Protein AF-A0A8T4R7P7-F1 (afdb_monomer)

Solvent-accessible surface area (backbone atoms only — not comparable to full-atom values): 6267 Å² total; per-residue (Å²): 129,91,74,59,60,69,60,40,50,52,54,24,41,52,21,47,27,50,21,54,49,25,53,51,47,38,74,39,38,81,52,64,71,64,23,54,51,31,51,50,52,20,50,53,24,44,58,50,20,50,6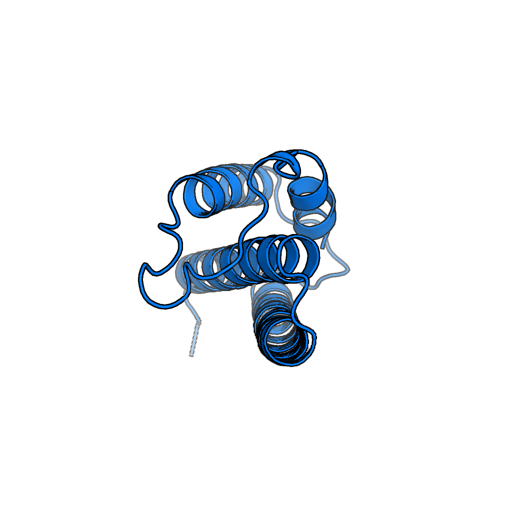0,32,37,47,74,72,47,44,61,95,44,84,69,59,66,75,56,48,54,51,45,51,56,48,32,55,51,46,57,72,63,55,70,75,65,79,89,67,75,79,69,72,55,77,89,71,77,73,82,76,68,64,64,59,66,66,72,75,88

Foldseek 3Di:
DDDDLVVLLVLLLVLLLLLLLLVVVLVFAPDPVVNVVSVVSNVVSLVSSQVSCCVNPHLVDDDDPVSLVVSLVSSVVSNVPPPPPVPPPPRGPPPPPPSPPVSVVSSND

Mean predicted aligned error: 10.56 Å

Sequence (109 aa):
MPQNRNKLIELFIGNISNAVVHEILTKAIDDENIRRHYDKELKVSFDTAKKYREKINPVNTTLPEKDTDYIREKIKKNASNSPTHPQQAVGYNLNKFRCTQNALHFASL

pLDDT: mean 72.68, std 18.09, range [39.09, 90.0]

Secondary structure (DSSP, 8-state):
----HHHHHHHHHHHHHHHHHHHHHHHH---HHHHHHHHHHHHHHHHHHHHHHHHHS-TTSPPPHHHHHHHHHHHHHHHHH----GGG-SS--GGG--TTSHHHHHHT-

Structure (mmCIF, N/CA/C/O backbone):
data_AF-A0A8T4R7P7-F1
#
_entry.id   AF-A0A8T4R7P7-F1
#
loop_
_atom_site.group_PDB
_atom_site.id
_atom_site.type_symbol
_atom_site.label_atom_id
_atom_site.label_alt_id
_atom_site.label_comp_id
_atom_site.label_asym_id
_atom_site.label_entity_id
_atom_site.label_seq_id
_atom_site.pdbx_PDB_ins_code
_atom_site.Cartn_x
_atom_site.Cartn_y
_atom_site.Cartn_z
_atom_site.occupancy
_atom_site.B_iso_or_equiv
_atom_site.auth_seq_id
_atom_site.auth_comp_id
_atom_site.auth_asym_id
_atom_site.auth_atom_id
_atom_site.pdbx_PDB_model_num
ATOM 1 N N . MET A 1 1 ? -1.714 1.080 26.090 1.00 43.59 1 MET A N 1
ATOM 2 C CA . MET A 1 1 ? -2.242 2.423 25.756 1.00 43.59 1 MET A CA 1
ATOM 3 C C . MET A 1 1 ? -3.306 2.271 24.680 1.00 43.59 1 MET A C 1
ATOM 5 O O . MET A 1 1 ? -3.017 1.580 23.706 1.00 43.59 1 MET A O 1
ATOM 9 N N . PRO A 1 2 ? -4.507 2.851 24.835 1.00 49.72 2 PRO A N 1
ATOM 10 C CA . PRO A 1 2 ? -5.548 2.769 23.816 1.00 49.72 2 PRO A CA 1
ATOM 11 C C . PRO A 1 2 ? -5.079 3.519 22.563 1.00 49.72 2 PRO A C 1
ATOM 13 O O . PRO A 1 2 ? -4.884 4.732 22.576 1.00 49.72 2 PRO A O 1
ATOM 16 N N . GLN A 1 3 ? -4.802 2.780 21.490 1.00 62.19 3 GLN A N 1
ATOM 17 C CA . GLN A 1 3 ? -4.418 3.366 20.209 1.00 62.19 3 GLN A CA 1
ATOM 18 C C . GLN A 1 3 ? -5.663 3.985 19.569 1.00 62.19 3 GLN A C 1
ATOM 20 O O . GLN A 1 3 ? -6.695 3.330 19.449 1.00 62.19 3 GLN A O 1
ATOM 25 N N . ASN A 1 4 ? -5.578 5.256 19.168 1.00 85.31 4 ASN A N 1
ATOM 26 C CA . ASN A 1 4 ? -6.686 5.932 18.501 1.00 85.31 4 ASN A CA 1
ATOM 27 C C . ASN A 1 4 ? -6.937 5.264 17.140 1.00 85.31 4 ASN A C 1
ATOM 29 O O . ASN A 1 4 ? -6.105 5.356 16.234 1.00 85.31 4 ASN A O 1
ATOM 33 N N . ARG A 1 5 ? -8.086 4.596 17.011 1.00 82.81 5 ARG A N 1
ATOM 34 C CA . ARG A 1 5 ? -8.513 3.859 15.816 1.00 82.81 5 ARG A CA 1
ATOM 35 C C . ARG A 1 5 ? -8.388 4.685 14.534 1.00 82.81 5 ARG A C 1
ATOM 37 O O . ARG A 1 5 ? -7.892 4.178 13.535 1.00 82.81 5 ARG A O 1
ATOM 44 N N . ASN A 1 6 ? -8.742 5.969 14.581 1.00 85.25 6 ASN A N 1
ATOM 45 C CA . ASN A 1 6 ? -8.669 6.853 13.415 1.00 85.25 6 ASN A CA 1
ATOM 46 C C . ASN A 1 6 ? -7.222 7.042 12.940 1.00 85.25 6 ASN A C 1
ATOM 48 O O . ASN A 1 6 ? -6.950 7.029 11.745 1.00 85.25 6 ASN A O 1
ATOM 52 N N . LYS A 1 7 ? -6.268 7.136 13.875 1.00 87.19 7 LYS A N 1
ATOM 53 C CA . LYS A 1 7 ? -4.841 7.236 13.542 1.00 87.19 7 LYS A CA 1
ATOM 54 C C . LYS A 1 7 ? -4.319 5.950 12.901 1.00 87.19 7 LYS A C 1
ATOM 56 O O . LYS A 1 7 ? -3.497 6.018 11.994 1.00 87.19 7 LYS A O 1
ATOM 61 N N . LEU A 1 8 ? -4.789 4.787 13.359 1.00 86.88 8 LEU A N 1
ATOM 62 C CA . LEU A 1 8 ? -4.435 3.507 12.741 1.00 86.88 8 LEU A CA 1
ATOM 63 C C . LEU A 1 8 ? -4.977 3.413 11.311 1.00 86.88 8 LEU A C 1
ATOM 65 O O . LEU A 1 8 ? -4.244 2.971 10.433 1.00 86.88 8 LEU A O 1
ATOM 69 N N . ILE A 1 9 ? -6.208 3.876 11.070 1.00 85.94 9 ILE A N 1
ATOM 70 C CA . ILE A 1 9 ? -6.812 3.919 9.729 1.00 85.94 9 ILE A CA 1
ATOM 71 C C . ILE A 1 9 ? -6.007 4.822 8.788 1.00 85.94 9 ILE A C 1
ATOM 73 O O . ILE A 1 9 ? -5.688 4.401 7.682 1.00 85.94 9 ILE A O 1
ATOM 77 N N . GLU A 1 10 ? -5.603 6.018 9.219 1.00 87.94 10 GLU A N 1
ATOM 78 C CA . GLU A 1 10 ? -4.764 6.897 8.387 1.00 87.94 10 GLU A CA 1
ATOM 79 C C . GLU A 1 10 ? -3.393 6.269 8.076 1.00 87.94 10 GLU A C 1
ATOM 81 O O . GLU A 1 10 ? -2.925 6.330 6.938 1.00 87.94 10 GLU A O 1
ATOM 86 N N . LEU A 1 11 ? -2.762 5.600 9.052 1.00 88.69 11 LEU A N 1
ATOM 87 C CA . LEU A 1 11 ? -1.506 4.870 8.830 1.00 88.69 11 LEU A CA 1
ATOM 88 C C . LEU A 1 11 ? -1.694 3.693 7.866 1.00 88.69 11 LEU A C 1
ATOM 90 O O . LEU A 1 11 ? -0.850 3.469 6.999 1.00 88.69 11 LEU A O 1
ATOM 94 N N . PHE A 1 12 ? -2.801 2.962 7.986 1.00 89.19 12 PHE A N 1
ATOM 95 C CA . PHE A 1 12 ? -3.164 1.896 7.060 1.00 89.19 12 PHE A CA 1
ATOM 96 C C . PHE A 1 12 ? -3.322 2.430 5.631 1.00 89.19 12 PHE A C 1
ATOM 98 O O . PHE A 1 12 ? -2.664 1.934 4.717 1.00 89.19 12 PHE A O 1
ATOM 105 N N . ILE A 1 13 ? -4.110 3.495 5.453 1.00 87.94 13 ILE A N 1
ATOM 106 C CA . ILE A 1 13 ? -4.335 4.156 4.160 1.00 87.94 13 ILE A CA 1
ATOM 107 C C . ILE A 1 13 ? -3.013 4.613 3.537 1.00 87.94 13 ILE A C 1
ATOM 109 O O . ILE A 1 13 ? -2.794 4.387 2.346 1.00 87.94 13 ILE A O 1
ATOM 113 N N . GLY A 1 14 ? -2.129 5.241 4.318 1.00 87.25 14 GLY A N 1
ATOM 114 C CA . GLY A 1 14 ? -0.827 5.706 3.833 1.00 87.25 14 GLY A CA 1
ATOM 115 C C . GLY A 1 14 ? 0.039 4.565 3.296 1.00 87.25 14 GLY A C 1
ATOM 116 O O . GLY A 1 14 ? 0.564 4.655 2.190 1.00 87.25 14 GLY A O 1
ATOM 117 N N . ASN A 1 15 ? 0.116 3.452 4.030 1.00 90.00 15 ASN A N 1
ATOM 118 C CA . ASN A 1 15 ? 0.912 2.294 3.617 1.00 90.00 15 ASN A CA 1
ATOM 119 C C . ASN A 1 15 ? 0.321 1.569 2.399 1.00 90.00 15 ASN A C 1
ATOM 121 O O . ASN A 1 15 ? 1.070 1.179 1.508 1.00 90.00 15 ASN A O 1
ATOM 125 N N . ILE A 1 16 ? -1.008 1.437 2.308 1.00 89.81 16 ILE A N 1
ATOM 126 C CA . ILE A 1 16 ? -1.646 0.878 1.105 1.00 89.81 16 ILE A CA 1
ATOM 127 C C . ILE A 1 16 ? -1.434 1.793 -0.103 1.00 89.81 16 ILE A C 1
ATOM 129 O O . ILE A 1 16 ? -1.126 1.307 -1.186 1.00 89.81 16 ILE A O 1
ATOM 133 N N . SER A 1 17 ? -1.547 3.111 0.076 1.00 86.44 17 SER A N 1
ATOM 134 C CA . SER A 1 17 ? -1.293 4.071 -1.005 1.00 86.44 17 SER A CA 1
ATOM 135 C C . SER A 1 17 ? 0.137 3.926 -1.537 1.00 86.44 17 SER A C 1
ATOM 137 O O . SER A 1 17 ? 0.329 3.834 -2.746 1.00 86.44 17 SER A O 1
ATOM 139 N N . ASN A 1 18 ? 1.126 3.815 -0.644 1.00 85.56 18 ASN A N 1
ATOM 140 C CA . ASN A 1 18 ? 2.520 3.580 -1.027 1.00 85.56 18 ASN A CA 1
ATOM 141 C C . ASN A 1 18 ? 2.698 2.242 -1.750 1.00 85.56 18 ASN A C 1
ATOM 143 O O . ASN A 1 18 ? 3.341 2.199 -2.794 1.00 85.56 18 ASN A O 1
ATOM 147 N N . ALA A 1 19 ? 2.091 1.164 -1.246 1.00 87.81 19 ALA A N 1
ATOM 148 C CA . ALA A 1 19 ? 2.151 -0.144 -1.894 1.00 87.81 19 ALA A CA 1
ATOM 149 C C . ALA A 1 19 ? 1.593 -0.093 -3.327 1.00 87.81 19 ALA A C 1
ATOM 151 O O . ALA A 1 19 ? 2.233 -0.597 -4.244 1.00 87.81 19 ALA A O 1
ATOM 152 N N . VAL A 1 20 ? 0.456 0.580 -3.544 1.00 86.06 20 VAL A N 1
ATOM 153 C CA . VAL A 1 20 ? -0.129 0.768 -4.884 1.00 86.06 20 VAL A CA 1
ATOM 154 C C . VAL A 1 20 ? 0.814 1.556 -5.796 1.00 86.06 20 VAL A C 1
ATOM 156 O O . VAL A 1 20 ? 1.043 1.151 -6.934 1.00 86.06 20 VAL A O 1
ATOM 159 N N . VAL A 1 21 ? 1.401 2.653 -5.308 1.00 84.00 21 VAL A N 1
ATOM 160 C CA . VAL A 1 21 ? 2.365 3.449 -6.087 1.00 84.00 21 VAL A CA 1
ATOM 161 C C . VAL A 1 21 ? 3.588 2.611 -6.458 1.00 84.00 21 VAL A C 1
ATOM 163 O O . VAL A 1 21 ? 3.982 2.589 -7.623 1.00 84.00 21 VAL A O 1
ATOM 166 N N . HIS A 1 22 ? 4.166 1.876 -5.508 1.00 84.44 22 HIS A N 1
ATOM 167 C CA . HIS A 1 22 ? 5.313 1.011 -5.773 1.00 84.44 22 HIS A CA 1
ATOM 168 C C . HIS A 1 22 ? 4.976 -0.114 -6.756 1.00 84.44 22 HIS A C 1
ATOM 170 O O . HIS A 1 22 ? 5.801 -0.422 -7.608 1.00 84.44 22 HIS A O 1
ATOM 176 N N . GLU A 1 23 ? 3.763 -0.670 -6.716 1.00 86.25 23 GLU A N 1
ATOM 177 C CA . GLU A 1 23 ? 3.312 -1.682 -7.678 1.00 86.25 23 GLU A CA 1
ATOM 178 C C . GLU A 1 23 ? 3.209 -1.122 -9.103 1.00 86.25 23 GLU A C 1
ATOM 180 O O . GLU A 1 23 ? 3.536 -1.788 -10.087 1.00 86.25 23 GLU A O 1
ATOM 185 N N . ILE A 1 24 ? 2.743 0.121 -9.233 1.00 84.50 24 ILE A N 1
ATOM 186 C CA . ILE A 1 24 ? 2.690 0.805 -10.525 1.00 84.50 24 ILE A CA 1
ATOM 187 C C . ILE A 1 24 ? 4.114 1.047 -11.035 1.00 84.50 24 ILE A C 1
ATOM 189 O O . ILE A 1 24 ? 4.401 0.765 -12.199 1.00 84.50 24 ILE A O 1
ATOM 193 N N . LEU A 1 25 ? 5.019 1.508 -10.167 1.00 82.81 25 LEU A N 1
ATOM 194 C CA . LEU A 1 25 ? 6.417 1.766 -10.517 1.00 82.81 25 LEU A CA 1
ATOM 195 C C . LEU A 1 25 ? 7.152 0.485 -10.930 1.00 82.81 25 LEU A C 1
ATOM 197 O O . LEU A 1 25 ? 7.816 0.485 -11.963 1.00 82.81 25 LEU A O 1
ATOM 201 N N . THR A 1 26 ? 6.979 -0.634 -10.217 1.00 82.62 26 THR A N 1
ATOM 202 C CA . THR A 1 26 ? 7.603 -1.913 -10.605 1.00 82.62 26 THR A CA 1
ATOM 203 C C . THR A 1 26 ? 7.135 -2.413 -11.972 1.00 82.62 26 THR A C 1
ATOM 205 O O . THR A 1 26 ? 7.907 -3.055 -12.681 1.00 82.62 26 THR A O 1
ATOM 208 N N . LYS A 1 27 ? 5.891 -2.110 -12.369 1.00 84.44 27 LYS A N 1
ATOM 209 C CA . LYS A 1 27 ? 5.325 -2.468 -13.684 1.00 84.44 27 LYS A CA 1
ATOM 210 C C . LYS A 1 27 ? 5.710 -1.500 -14.810 1.00 84.44 27 LYS A C 1
ATOM 212 O O . LYS A 1 27 ? 5.626 -1.887 -15.984 1.00 84.44 27 LYS A O 1
ATOM 217 N N . ALA A 1 28 ? 6.058 -0.262 -14.459 1.00 82.00 28 ALA A N 1
ATOM 218 C CA . ALA A 1 28 ? 6.386 0.821 -15.387 1.00 82.00 28 ALA A CA 1
ATOM 219 C C . ALA A 1 28 ? 7.890 0.954 -15.678 1.00 82.00 28 ALA A C 1
ATOM 221 O O . ALA A 1 28 ? 8.248 1.580 -16.673 1.00 82.00 28 ALA A O 1
ATOM 222 N N . ILE A 1 29 ? 8.746 0.401 -14.816 1.00 83.06 29 ILE A N 1
ATOM 223 C CA . ILE A 1 29 ? 10.204 0.486 -14.919 1.00 83.06 29 ILE A CA 1
ATOM 224 C C . ILE A 1 29 ? 10.757 -0.794 -15.542 1.00 83.06 29 ILE A C 1
ATOM 226 O O . ILE A 1 29 ? 10.575 -1.890 -15.006 1.00 83.06 29 ILE A O 1
ATOM 230 N N . ASP A 1 30 ? 11.474 -0.635 -16.652 1.00 84.38 30 ASP A N 1
ATOM 231 C CA . ASP A 1 30 ? 12.132 -1.744 -17.347 1.00 84.38 30 ASP A CA 1
ATOM 232 C C . ASP A 1 30 ? 13.520 -2.070 -16.755 1.00 84.38 30 ASP A C 1
ATOM 234 O O . ASP A 1 30 ? 13.992 -3.200 -16.879 1.00 84.38 30 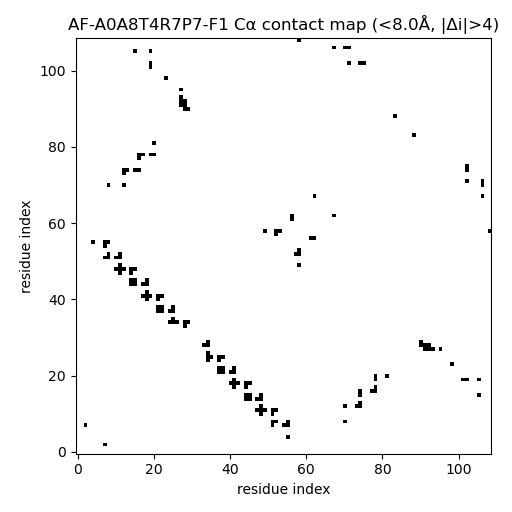ASP A O 1
ATOM 238 N N . ASP A 1 31 ? 14.152 -1.119 -16.052 1.00 87.69 31 ASP A N 1
ATOM 239 C CA . ASP A 1 31 ? 15.418 -1.337 -15.341 1.00 87.69 31 ASP A CA 1
ATOM 240 C C . ASP A 1 31 ? 15.231 -2.287 -14.146 1.00 87.69 31 ASP A C 1
ATOM 242 O O . ASP A 1 31 ? 14.505 -2.000 -13.189 1.00 87.69 31 ASP A O 1
ATOM 246 N N . GLU A 1 32 ? 15.916 -3.430 -14.179 1.00 87.31 32 GLU A N 1
ATOM 247 C CA . GLU A 1 32 ? 15.770 -4.464 -13.158 1.00 87.31 32 GLU A CA 1
ATOM 248 C C . GLU A 1 32 ? 16.257 -4.025 -11.768 1.00 87.31 32 GLU A C 1
ATOM 250 O O . GLU A 1 32 ? 15.655 -4.415 -10.763 1.00 87.31 32 GLU A O 1
ATOM 255 N N . ASN A 1 33 ? 17.316 -3.219 -11.677 1.00 86.62 33 ASN A N 1
ATOM 256 C CA . ASN A 1 33 ? 17.869 -2.788 -10.394 1.00 86.62 33 ASN A CA 1
ATOM 257 C C . ASN A 1 33 ? 16.908 -1.831 -9.690 1.00 86.62 33 ASN A C 1
ATOM 259 O O . ASN A 1 33 ? 16.622 -1.994 -8.500 1.00 86.62 33 ASN A O 1
ATOM 263 N N . ILE A 1 34 ? 16.357 -0.879 -10.444 1.00 84.31 34 ILE A N 1
ATOM 264 C CA . ILE A 1 34 ? 15.368 0.071 -9.934 1.00 84.31 34 ILE A CA 1
ATOM 265 C C . ILE A 1 34 ? 14.057 -0.663 -9.612 1.00 84.31 34 ILE A C 1
ATOM 267 O O . ILE A 1 34 ? 13.476 -0.464 -8.542 1.00 84.31 34 ILE A O 1
ATOM 271 N N . ARG A 1 35 ? 13.626 -1.602 -10.464 1.00 85.44 35 ARG A N 1
ATOM 272 C CA . ARG A 1 35 ? 12.450 -2.444 -10.197 1.00 85.44 35 ARG A CA 1
ATOM 273 C C . ARG A 1 35 ? 12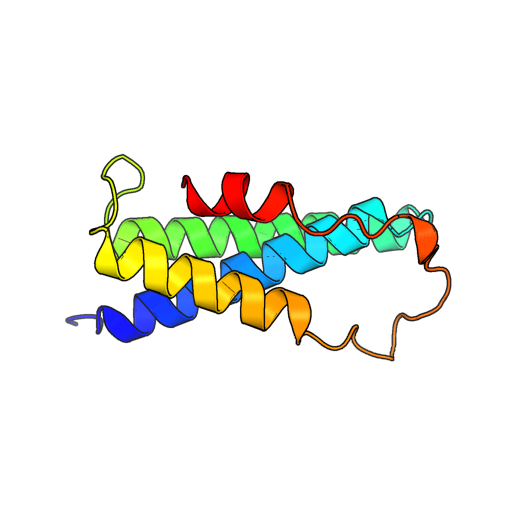.597 -3.250 -8.905 1.00 85.44 35 ARG A C 1
ATOM 275 O O . ARG A 1 35 ? 11.670 -3.271 -8.101 1.00 85.44 35 ARG A O 1
ATOM 282 N N . ARG A 1 36 ? 13.753 -3.881 -8.664 1.00 87.69 36 ARG A N 1
ATOM 283 C CA . ARG A 1 36 ? 14.028 -4.638 -7.425 1.00 87.69 36 ARG A CA 1
ATOM 284 C C . ARG A 1 36 ? 13.987 -3.757 -6.176 1.00 87.69 36 ARG A C 1
ATOM 286 O O . ARG A 1 36 ? 13.622 -4.248 -5.111 1.00 87.69 36 ARG A O 1
ATOM 293 N N . HIS A 1 37 ? 14.377 -2.485 -6.277 1.00 87.19 37 HIS A N 1
ATOM 294 C CA . HIS A 1 37 ? 14.241 -1.541 -5.168 1.00 87.19 37 HIS A CA 1
ATOM 295 C C . HIS A 1 37 ? 12.763 -1.309 -4.830 1.00 87.19 37 HIS A C 1
ATOM 297 O O . HIS A 1 37 ? 12.359 -1.534 -3.691 1.00 87.19 37 HIS A O 1
ATOM 303 N N . TYR A 1 38 ? 11.941 -0.972 -5.825 1.00 83.94 38 TYR A N 1
ATOM 304 C CA . TYR A 1 38 ? 10.513 -0.741 -5.605 1.00 83.94 38 TYR A CA 1
ATOM 305 C C . TYR A 1 38 ? 9.733 -1.992 -5.192 1.00 83.94 38 TYR A C 1
ATOM 307 O O . TYR A 1 38 ? 8.776 -1.880 -4.434 1.00 83.94 38 TYR A O 1
ATOM 315 N N . ASP A 1 39 ? 10.159 -3.180 -5.615 1.00 87.38 39 ASP A N 1
ATOM 316 C CA . ASP A 1 39 ? 9.568 -4.445 -5.166 1.00 87.38 39 ASP A CA 1
ATOM 317 C C . ASP A 1 39 ? 9.782 -4.681 -3.657 1.00 87.38 39 ASP A C 1
ATOM 319 O O . ASP A 1 39 ? 8.876 -5.107 -2.935 1.00 87.38 39 ASP A O 1
ATOM 323 N N . LYS A 1 40 ? 10.958 -4.307 -3.132 1.00 89.25 40 LYS A N 1
ATOM 324 C CA . LYS A 1 40 ? 11.222 -4.339 -1.684 1.00 89.25 40 LYS A CA 1
ATOM 325 C C . LYS A 1 40 ? 10.348 -3.337 -0.932 1.00 89.25 40 LYS A C 1
ATOM 327 O O . LYS A 1 40 ? 9.736 -3.710 0.068 1.00 89.25 40 LYS A O 1
ATOM 332 N N . GLU A 1 41 ? 10.263 -2.099 -1.415 1.00 86.81 41 GLU A N 1
ATOM 333 C CA . GLU A 1 41 ? 9.445 -1.047 -0.790 1.00 86.81 41 GLU A CA 1
ATOM 334 C C . GLU A 1 41 ? 7.946 -1.383 -0.820 1.00 86.81 41 GLU A C 1
ATOM 336 O O . GLU A 1 41 ? 7.230 -1.153 0.160 1.00 86.81 41 GLU A O 1
ATOM 341 N N . LEU A 1 42 ? 7.475 -2.011 -1.905 1.00 88.25 42 LEU A N 1
ATOM 342 C CA . LEU A 1 42 ? 6.129 -2.570 -2.011 1.00 88.25 42 LEU A CA 1
ATOM 343 C C . LEU A 1 42 ? 5.870 -3.579 -0.891 1.00 88.25 42 LEU A C 1
ATOM 345 O O . LEU A 1 42 ? 4.888 -3.444 -0.159 1.00 88.25 42 LEU A O 1
ATOM 349 N N . LYS A 1 43 ? 6.764 -4.559 -0.720 1.00 89.12 43 LYS A N 1
ATOM 350 C CA . LYS A 1 43 ? 6.618 -5.592 0.311 1.00 89.12 43 LYS A CA 1
ATOM 351 C C . LYS A 1 43 ? 6.609 -4.998 1.721 1.00 89.12 43 LYS A C 1
ATOM 353 O O . LYS A 1 43 ? 5.750 -5.352 2.524 1.00 89.12 43 LYS A O 1
ATOM 358 N N . VAL A 1 44 ? 7.511 -4.059 2.011 1.00 89.88 44 VAL A N 1
ATOM 359 C CA . VAL A 1 44 ? 7.583 -3.378 3.317 1.00 89.88 44 VAL A CA 1
ATOM 360 C C . VAL A 1 44 ? 6.303 -2.595 3.607 1.00 89.88 44 VAL A C 1
ATOM 362 O O . VAL A 1 44 ? 5.745 -2.707 4.705 1.00 89.88 44 VAL A O 1
ATOM 365 N N . SER A 1 45 ? 5.814 -1.834 2.626 1.00 86.19 45 SER A N 1
ATOM 366 C CA . SER A 1 45 ? 4.576 -1.058 2.745 1.00 86.19 45 SER A CA 1
ATOM 367 C C . SER A 1 45 ? 3.374 -1.976 2.972 1.00 86.19 45 SER A C 1
ATOM 369 O O . SER A 1 45 ? 2.553 -1.730 3.856 1.00 86.19 45 SER A O 1
ATOM 371 N N . PHE A 1 46 ? 3.306 -3.088 2.239 1.00 88.62 46 PHE A N 1
ATOM 372 C CA . PHE A 1 46 ? 2.235 -4.069 2.359 1.00 88.62 46 PHE A CA 1
ATOM 373 C C . PHE A 1 46 ? 2.233 -4.790 3.716 1.00 88.62 46 PHE A C 1
ATOM 375 O O . PHE A 1 46 ? 1.203 -4.837 4.393 1.00 88.62 46 PHE A O 1
ATOM 382 N N . ASP A 1 47 ? 3.387 -5.282 4.169 1.00 89.62 47 ASP A N 1
ATOM 383 C CA . ASP A 1 47 ? 3.526 -5.941 5.474 1.00 89.62 47 ASP A CA 1
ATOM 384 C C . ASP A 1 47 ? 3.179 -4.984 6.623 1.00 89.62 47 ASP A C 1
ATOM 386 O O . ASP A 1 47 ? 2.575 -5.368 7.630 1.00 89.62 47 ASP A O 1
ATOM 390 N N . THR A 1 48 ? 3.528 -3.708 6.468 1.00 89.00 48 THR A N 1
ATOM 391 C CA . THR A 1 48 ? 3.195 -2.660 7.433 1.00 89.00 48 THR A CA 1
ATOM 392 C C . THR A 1 48 ? 1.696 -2.362 7.439 1.00 89.00 48 THR A C 1
ATOM 394 O O . THR A 1 48 ? 1.090 -2.300 8.513 1.00 89.00 48 THR A O 1
ATOM 397 N N . ALA A 1 49 ? 1.067 -2.256 6.266 1.00 88.69 49 ALA A N 1
ATOM 398 C CA . ALA A 1 49 ? -0.380 -2.111 6.154 1.00 88.69 49 ALA A CA 1
ATOM 399 C C . ALA A 1 49 ? -1.114 -3.283 6.818 1.00 88.69 49 ALA A C 1
ATOM 401 O O . ALA A 1 49 ? -2.027 -3.057 7.612 1.00 88.69 49 ALA A O 1
ATOM 402 N N . LYS A 1 50 ? -0.670 -4.525 6.595 1.00 88.12 50 LYS A N 1
ATOM 403 C CA . LYS A 1 50 ? -1.261 -5.714 7.224 1.00 88.12 50 LYS A CA 1
ATOM 404 C C . LYS A 1 50 ? -1.222 -5.642 8.754 1.00 88.12 50 LYS A C 1
ATOM 406 O O . LYS A 1 50 ? -2.237 -5.879 9.405 1.00 88.12 50 LYS A O 1
ATOM 411 N N . LYS A 1 51 ? -0.097 -5.211 9.337 1.00 89.06 51 LYS A N 1
ATOM 412 C CA . LYS A 1 51 ? 0.026 -4.997 10.794 1.00 89.06 51 LYS A CA 1
ATOM 413 C C . LYS A 1 51 ? -0.936 -3.930 11.320 1.00 89.06 51 LYS A C 1
ATOM 415 O O . LYS A 1 51 ? -1.395 -4.029 12.456 1.00 89.06 51 LYS A O 1
ATOM 420 N N . TYR A 1 52 ? -1.216 -2.884 10.542 1.00 87.69 52 TYR A N 1
ATOM 421 C CA . TYR A 1 52 ? -2.214 -1.882 10.924 1.00 87.69 52 TYR A CA 1
ATOM 422 C C . TYR A 1 52 ? -3.638 -2.407 10.766 1.00 87.69 52 TYR A C 1
ATOM 424 O O . TYR A 1 52 ? -4.448 -2.177 11.660 1.00 87.69 52 TYR A O 1
ATOM 432 N N . ARG A 1 53 ? -3.921 -3.169 9.702 1.00 84.44 53 ARG A N 1
ATOM 433 C CA . ARG A 1 53 ? -5.205 -3.845 9.493 1.00 84.44 53 ARG A CA 1
ATOM 434 C C . ARG A 1 53 ? -5.541 -4.714 10.693 1.00 84.44 53 ARG A C 1
ATOM 436 O O . ARG A 1 53 ? -6.553 -4.457 11.326 1.00 84.44 53 ARG A O 1
ATOM 443 N N . GLU A 1 54 ? -4.643 -5.613 11.093 1.00 86.25 54 GLU A N 1
ATOM 444 C CA . GLU A 1 54 ? -4.817 -6.490 1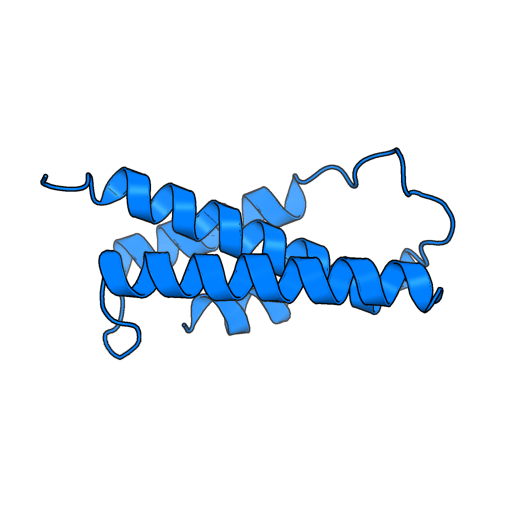2.262 1.00 86.25 54 GLU A CA 1
ATOM 445 C C . GLU A 1 54 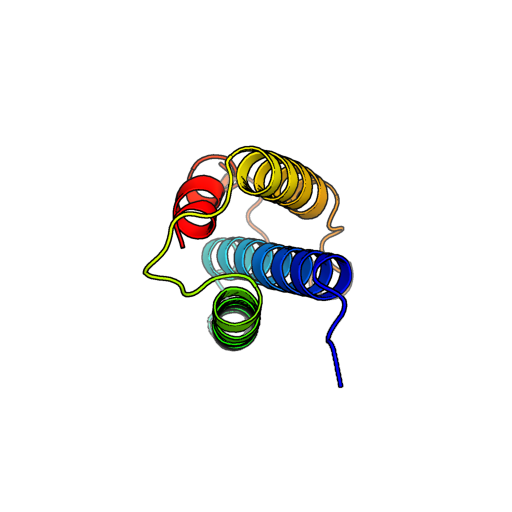? -5.148 -5.730 13.558 1.00 86.25 54 GLU A C 1
ATOM 447 O O . GLU A 1 54 ? -5.929 -6.219 14.370 1.00 86.25 54 GLU A O 1
ATOM 452 N N . LYS A 1 55 ? -4.605 -4.518 13.738 1.00 83.81 55 LYS A N 1
ATOM 453 C CA . LYS A 1 55 ? -4.884 -3.658 14.903 1.00 83.81 55 LYS A CA 1
ATOM 454 C C . LYS A 1 55 ? -6.209 -2.901 14.813 1.00 83.81 55 LYS A C 1
ATOM 456 O O . LYS A 1 55 ? -6.773 -2.563 15.848 1.00 83.81 55 LYS A O 1
ATOM 461 N N . ILE A 1 56 ? -6.672 -2.570 13.606 1.00 81.81 56 ILE A N 1
ATOM 462 C CA . ILE A 1 56 ? -7.953 -1.881 13.380 1.00 81.81 56 ILE A CA 1
ATOM 463 C C . ILE A 1 56 ? -9.098 -2.880 13.486 1.00 81.81 56 ILE A C 1
ATOM 465 O O . ILE A 1 56 ? -10.085 -2.627 14.173 1.00 81.81 56 ILE A O 1
ATOM 469 N N . ASN A 1 57 ? -8.971 -3.973 12.740 1.00 77.62 57 ASN A N 1
ATOM 470 C CA . ASN A 1 57 ? -9.922 -5.061 12.657 1.00 77.62 57 ASN A CA 1
ATOM 471 C C . ASN A 1 57 ? -9.209 -6.249 11.981 1.00 77.62 57 ASN A C 1
ATOM 473 O O . ASN A 1 57 ? -8.666 -6.050 10.888 1.00 77.62 57 ASN A O 1
ATOM 477 N N . PRO A 1 58 ? -9.178 -7.453 12.580 1.00 74.81 58 PRO A N 1
ATOM 478 C CA . PRO A 1 58 ? -8.475 -8.605 12.018 1.00 74.81 58 PRO A CA 1
ATOM 479 C C . PRO A 1 58 ? -8.768 -8.799 10.525 1.00 74.81 58 PRO A C 1
ATOM 481 O O . PRO A 1 58 ? -9.899 -8.601 10.087 1.00 74.81 58 PRO A O 1
ATOM 484 N N . VAL A 1 59 ? -7.770 -9.203 9.733 1.00 64.12 59 VAL A N 1
ATOM 485 C CA . VAL A 1 59 ? -7.910 -9.391 8.268 1.00 64.12 59 VAL A CA 1
ATOM 486 C C . VAL A 1 59 ? -9.066 -10.344 7.927 1.00 64.12 59 VAL A C 1
ATOM 488 O O . VAL A 1 59 ? -9.766 -10.160 6.941 1.00 64.12 59 VAL A O 1
ATOM 491 N N . ASN A 1 60 ? -9.344 -11.307 8.810 1.00 68.69 60 ASN A N 1
ATOM 492 C CA . ASN A 1 60 ? -10.439 -12.270 8.660 1.00 68.69 60 ASN A CA 1
ATOM 493 C C . ASN A 1 60 ? -11.832 -11.674 8.938 1.00 68.69 60 ASN A C 1
ATOM 495 O O . ASN A 1 60 ? -12.827 -12.393 8.906 1.00 68.69 60 ASN A O 1
ATOM 499 N N . THR A 1 61 ? -11.909 -10.381 9.251 1.00 71.56 61 THR A N 1
ATOM 500 C CA . THR A 1 61 ? -13.153 -9.666 9.532 1.00 71.56 61 THR A CA 1
ATOM 501 C C . THR A 1 61 ? -13.296 -8.457 8.614 1.00 71.56 61 THR A C 1
ATOM 503 O O . THR A 1 61 ? -12.390 -7.625 8.458 1.00 71.56 61 THR A O 1
ATOM 506 N N . THR A 1 62 ? -14.470 -8.354 7.995 1.00 73.25 62 THR A N 1
ATOM 507 C CA . THR A 1 62 ? -14.820 -7.251 7.102 1.00 73.25 62 THR A CA 1
ATOM 508 C C . THR A 1 62 ? -14.816 -5.937 7.876 1.00 73.25 62 THR A C 1
ATOM 510 O O . THR A 1 62 ? -15.327 -5.865 8.996 1.00 73.25 62 THR A O 1
ATOM 513 N N . LEU A 1 63 ? -14.215 -4.892 7.305 1.00 77.94 63 LEU A N 1
ATOM 514 C CA . LEU A 1 63 ? -14.349 -3.545 7.856 1.00 77.94 63 LEU A CA 1
ATOM 515 C C . LEU A 1 63 ? -15.805 -3.079 7.759 1.00 77.94 63 LEU A C 1
ATOM 517 O O . LEU A 1 63 ? -16.501 -3.452 6.812 1.00 77.94 63 LEU A O 1
ATOM 521 N N . PRO A 1 64 ? -16.265 -2.231 8.693 1.00 81.25 64 PRO A N 1
ATOM 522 C CA . PRO A 1 64 ? -17.533 -1.532 8.534 1.00 81.25 64 PRO A CA 1
ATOM 523 C C . PRO A 1 64 ? -17.571 -0.806 7.183 1.00 81.25 64 PRO A C 1
ATOM 525 O O . PRO A 1 64 ? -16.580 -0.182 6.800 1.00 81.25 64 PRO A O 1
ATOM 528 N N . GLU A 1 65 ? -18.700 -0.847 6.471 1.00 78.69 65 GLU A N 1
ATOM 529 C CA . GLU A 1 65 ? -18.834 -0.246 5.128 1.00 78.69 65 GLU A CA 1
ATOM 530 C C . GLU A 1 65 ? -18.369 1.213 5.085 1.00 78.69 65 GLU A C 1
ATOM 532 O O . GLU A 1 65 ? -17.605 1.598 4.204 1.00 78.69 65 GLU A O 1
ATOM 537 N N . LYS A 1 66 ? -18.716 1.993 6.116 1.0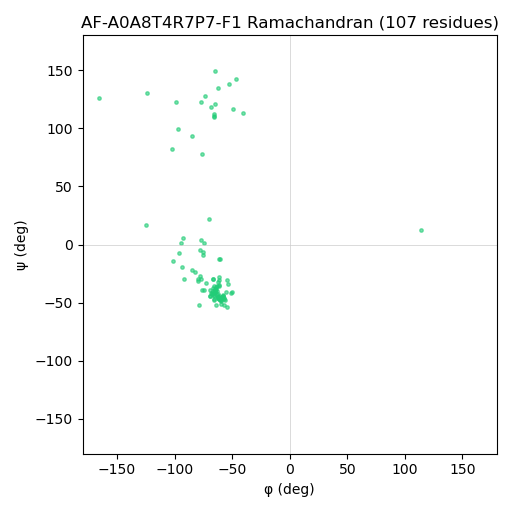0 80.12 66 LYS A N 1
ATOM 538 C CA . LYS A 1 66 ? -18.291 3.390 6.263 1.00 80.12 66 LYS A CA 1
ATOM 539 C C . LYS A 1 66 ? -16.768 3.567 6.221 1.00 80.12 66 LYS A C 1
ATOM 541 O O . LYS A 1 66 ? -16.281 4.527 5.628 1.00 80.12 66 LYS A O 1
ATOM 546 N N . ASP A 1 67 ? -16.021 2.672 6.864 1.00 78.06 67 ASP A N 1
ATOM 547 C CA . ASP A 1 67 ? -14.558 2.733 6.862 1.00 78.06 67 ASP A CA 1
ATOM 548 C C . ASP A 1 67 ? -14.000 2.236 5.529 1.00 78.06 67 ASP A C 1
ATOM 550 O O . ASP A 1 67 ? -13.064 2.833 5.005 1.00 78.06 67 ASP A O 1
ATOM 554 N N . THR A 1 68 ? -14.594 1.187 4.956 1.00 81.44 68 THR A N 1
ATOM 555 C CA . THR A 1 68 ? -14.219 0.651 3.640 1.00 81.44 68 THR A CA 1
ATOM 556 C C . THR A 1 68 ? -14.323 1.716 2.551 1.00 81.44 68 THR A C 1
ATOM 558 O O . THR A 1 68 ? -13.381 1.904 1.778 1.00 81.44 68 THR A O 1
ATOM 561 N N . ASP A 1 69 ? -15.431 2.455 2.513 1.00 82.88 69 ASP A N 1
ATOM 562 C CA . ASP A 1 69 ? -15.642 3.524 1.538 1.00 82.88 69 ASP A CA 1
ATOM 563 C C . ASP A 1 69 ? -14.693 4.701 1.771 1.00 82.88 69 ASP A C 1
ATOM 565 O O . ASP A 1 69 ? -14.078 5.194 0.823 1.00 82.88 69 ASP A O 1
ATOM 569 N N . TYR A 1 70 ? -14.488 5.096 3.032 1.00 85.12 70 TYR A N 1
ATOM 570 C CA . TYR A 1 70 ? -13.525 6.140 3.384 1.00 85.12 70 TYR A CA 1
ATOM 571 C C . TYR A 1 70 ? -12.097 5.782 2.947 1.00 85.12 70 TYR A C 1
ATOM 573 O O . TYR A 1 70 ? -11.414 6.586 2.307 1.00 85.12 70 TYR A O 1
ATOM 581 N N . ILE A 1 71 ? -11.657 4.559 3.256 1.00 84.31 71 ILE A N 1
ATOM 582 C CA . ILE A 1 71 ? -10.343 4.026 2.886 1.00 84.31 71 ILE A CA 1
ATOM 583 C C . ILE A 1 71 ? -10.198 4.003 1.364 1.00 84.31 71 ILE A C 1
ATOM 585 O O . ILE A 1 71 ? -9.202 4.498 0.834 1.00 84.31 71 ILE A O 1
ATOM 589 N N . ARG A 1 72 ? -11.200 3.481 0.649 1.00 80.88 72 ARG A N 1
ATOM 590 C CA . ARG A 1 72 ? -11.185 3.373 -0.813 1.00 80.88 72 ARG A CA 1
ATOM 591 C C . ARG A 1 72 ? -11.055 4.740 -1.482 1.00 80.88 72 ARG A C 1
ATOM 593 O O . ARG A 1 72 ? -10.204 4.909 -2.356 1.00 80.88 72 ARG A O 1
ATOM 600 N N . GLU A 1 73 ? -11.860 5.716 -1.073 1.00 86.00 73 GLU A N 1
ATOM 601 C CA . GLU A 1 73 ? -11.821 7.067 -1.643 1.00 86.00 73 GLU A CA 1
ATOM 602 C C . GLU A 1 73 ? -10.495 7.775 -1.345 1.00 86.00 73 GLU A C 1
ATOM 604 O O . GLU A 1 73 ? -9.906 8.416 -2.221 1.00 86.00 73 GLU A O 1
ATOM 609 N N . LYS A 1 74 ? -9.953 7.594 -0.137 1.00 84.50 74 LYS A N 1
ATOM 610 C CA . LYS A 1 74 ? -8.645 8.144 0.227 1.00 84.50 74 LYS A CA 1
ATOM 611 C C . LYS A 1 74 ? -7.497 7.521 -0.556 1.00 84.50 74 LYS A C 1
ATOM 613 O O . LYS A 1 74 ? -6.642 8.266 -1.026 1.00 84.50 74 LYS A O 1
ATOM 618 N N . ILE A 1 75 ? -7.481 6.200 -0.736 1.00 82.06 75 ILE A N 1
ATOM 619 C CA . ILE A 1 75 ? -6.447 5.519 -1.531 1.00 82.06 75 ILE A CA 1
ATOM 620 C C . ILE A 1 75 ? -6.487 6.015 -2.976 1.00 82.06 75 ILE A C 1
ATOM 622 O O . ILE A 1 75 ? -5.446 6.392 -3.508 1.00 82.06 75 ILE A O 1
ATOM 626 N N . LYS A 1 76 ? -7.674 6.089 -3.597 1.00 78.00 76 LYS A N 1
ATOM 627 C CA . LYS A 1 76 ? -7.821 6.627 -4.962 1.00 78.00 76 LYS A CA 1
ATOM 628 C C . LYS A 1 76 ? -7.260 8.043 -5.070 1.00 78.00 76 LYS A C 1
ATOM 630 O O . LYS A 1 76 ? -6.483 8.331 -5.982 1.00 78.00 76 LYS A O 1
ATOM 635 N N . LYS A 1 77 ? -7.627 8.919 -4.129 1.00 81.38 77 LYS A N 1
ATOM 636 C CA . LYS A 1 77 ? -7.154 10.306 -4.096 1.00 81.38 77 LYS A CA 1
ATOM 637 C C . LYS A 1 77 ? -5.638 10.379 -3.920 1.00 81.38 77 LYS A C 1
ATOM 639 O O . LYS A 1 77 ? -4.980 11.119 -4.643 1.00 81.38 77 LYS A O 1
ATOM 644 N N . ASN A 1 78 ? -5.081 9.605 -2.993 1.00 77.88 78 ASN A N 1
ATOM 645 C CA . ASN A 1 78 ? -3.650 9.610 -2.705 1.00 77.88 78 ASN A CA 1
ATOM 646 C C . ASN A 1 78 ? -2.827 9.043 -3.861 1.00 77.88 78 ASN A C 1
ATOM 648 O O . ASN A 1 78 ? -1.811 9.635 -4.201 1.00 77.88 78 ASN A O 1
ATOM 652 N N . ALA A 1 79 ? -3.272 7.953 -4.491 1.00 70.75 79 ALA A N 1
ATOM 653 C CA . ALA A 1 79 ? -2.611 7.361 -5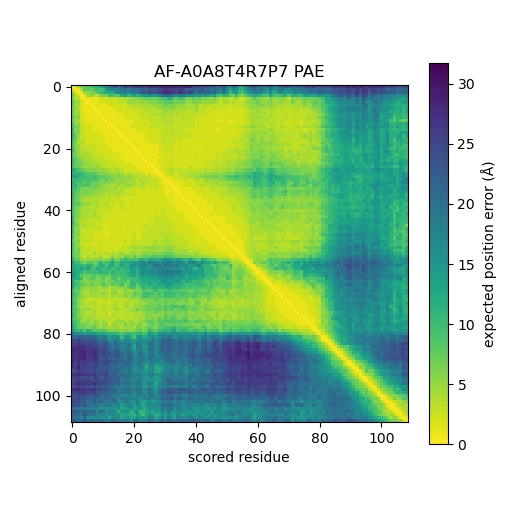.654 1.00 70.75 79 ALA A CA 1
ATOM 654 C C . ALA A 1 79 ? -2.672 8.271 -6.895 1.00 70.75 79 ALA A C 1
ATOM 656 O O . ALA A 1 79 ? -1.763 8.254 -7.714 1.00 70.75 79 ALA A O 1
ATOM 657 N N . SER A 1 80 ? -3.723 9.091 -7.023 1.00 69.69 80 SER A N 1
ATOM 658 C CA . SER A 1 80 ? -3.852 10.065 -8.119 1.00 69.69 80 SER A CA 1
ATOM 659 C C . SER A 1 80 ? -3.035 11.339 -7.882 1.00 69.69 80 SER A C 1
ATOM 661 O O . SER A 1 80 ? -2.565 11.956 -8.831 1.00 69.69 80 SER A O 1
ATOM 663 N N . ASN A 1 81 ? -2.870 11.736 -6.617 1.00 63.00 81 ASN A N 1
ATOM 664 C CA . ASN A 1 81 ? -2.171 12.961 -6.230 1.00 63.00 81 ASN A CA 1
ATOM 665 C C . ASN A 1 81 ? -0.706 12.746 -5.857 1.00 63.00 81 ASN A C 1
ATOM 667 O O . ASN A 1 81 ? -0.032 13.738 -5.590 1.00 63.00 81 ASN A O 1
ATOM 671 N N . SER A 1 82 ? -0.217 11.503 -5.763 1.00 47.62 82 SER A N 1
ATOM 672 C CA . SER A 1 82 ? 1.187 11.257 -5.435 1.00 47.62 82 SER A CA 1
ATOM 673 C C . SER A 1 82 ? 2.019 11.792 -6.597 1.00 47.62 82 SER A C 1
ATOM 675 O O . SER A 1 82 ? 1.980 11.213 -7.686 1.00 47.62 82 SER A O 1
ATOM 677 N N . PRO A 1 83 ? 2.763 12.898 -6.410 1.00 42.53 83 PRO A N 1
ATOM 678 C CA . PRO A 1 83 ? 3.723 13.294 -7.409 1.00 42.53 83 PRO A CA 1
ATOM 679 C C . PRO A 1 83 ? 4.757 12.177 -7.412 1.00 42.53 83 PRO A C 1
ATOM 681 O O . PRO A 1 83 ? 5.360 11.880 -6.379 1.00 42.53 83 PRO A O 1
ATOM 684 N N . THR A 1 84 ? 4.945 11.533 -8.559 1.00 47.47 84 THR A N 1
ATOM 685 C CA . THR A 1 84 ? 6.183 10.811 -8.845 1.00 47.47 84 THR A CA 1
ATOM 686 C C . THR A 1 84 ? 7.325 11.669 -8.313 1.00 47.47 84 THR A C 1
ATOM 688 O O . THR A 1 84 ? 7.493 12.794 -8.788 1.00 47.47 84 THR A O 1
ATOM 691 N N . HIS A 1 85 ? 8.034 11.205 -7.278 1.00 39.56 85 HIS A N 1
ATOM 692 C CA . HIS A 1 85 ? 9.177 11.931 -6.735 1.00 39.56 85 HIS A CA 1
ATOM 693 C C . HIS A 1 85 ? 10.071 12.309 -7.933 1.00 39.56 85 HIS A C 1
ATOM 695 O O . HIS A 1 85 ? 10.551 11.398 -8.616 1.00 39.56 85 HIS A O 1
ATOM 701 N N . PRO A 1 86 ? 10.280 13.608 -8.240 1.00 39.09 86 PRO A N 1
ATOM 70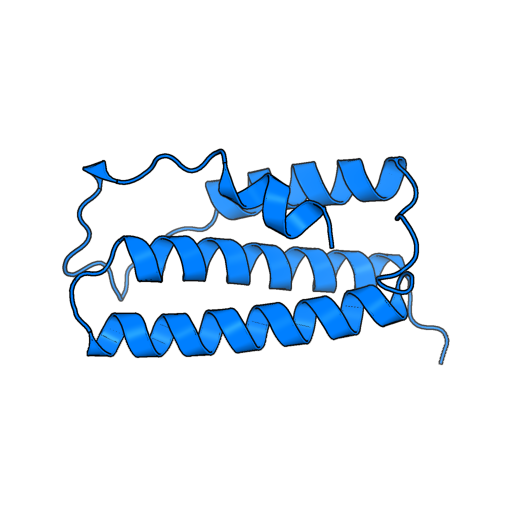2 C CA . PRO A 1 86 ? 10.906 14.033 -9.500 1.00 39.09 86 PRO A CA 1
ATOM 703 C C . PRO A 1 86 ? 12.335 13.514 -9.693 1.00 39.09 86 PRO A C 1
ATOM 705 O O . PRO A 1 86 ? 12.889 13.590 -10.783 1.00 39.09 86 PRO A O 1
ATOM 708 N N . GLN A 1 87 ? 12.941 12.973 -8.637 1.00 39.75 87 GLN A N 1
ATOM 709 C CA . GLN A 1 87 ? 14.323 12.513 -8.627 1.00 39.75 87 GLN A CA 1
ATOM 710 C C . GLN A 1 87 ? 14.542 11.150 -9.303 1.00 39.75 87 GLN A C 1
ATOM 712 O O . GLN A 1 87 ? 15.692 10.749 -9.438 1.00 39.75 87 GLN A O 1
ATOM 717 N N . GLN A 1 88 ? 13.496 10.439 -9.750 1.00 43.47 88 GLN A N 1
ATOM 718 C CA . GLN A 1 88 ? 13.656 9.116 -10.387 1.00 43.47 88 GLN A CA 1
ATOM 719 C C . GLN A 1 88 ? 13.014 9.011 -11.782 1.00 43.47 88 GLN A C 1
ATOM 721 O O . GLN A 1 88 ? 12.820 7.910 -12.282 1.00 43.47 88 GLN A O 1
ATOM 726 N N . ALA A 1 89 ? 12.704 10.145 -12.428 1.00 41.28 89 ALA A N 1
ATOM 727 C CA . ALA A 1 89 ? 12.029 10.274 -13.734 1.00 41.28 89 ALA A CA 1
ATOM 728 C C . ALA A 1 89 ? 12.838 9.832 -14.973 1.00 41.28 89 ALA A C 1
ATOM 730 O O . ALA A 1 89 ? 12.533 10.254 -16.087 1.00 41.28 89 ALA A O 1
ATOM 731 N N . VAL A 1 90 ? 13.853 8.983 -14.814 1.00 39.25 90 VAL A N 1
ATOM 732 C CA . VAL A 1 90 ? 14.662 8.496 -15.937 1.00 39.25 90 VAL A CA 1
ATOM 733 C C . VAL A 1 90 ? 14.128 7.123 -16.358 1.00 39.25 90 VAL A C 1
ATOM 735 O O . VAL A 1 90 ? 14.420 6.125 -15.711 1.00 39.25 90 VAL A O 1
ATOM 738 N N . GLY A 1 91 ? 13.316 7.074 -17.424 1.00 45.84 91 GLY A N 1
ATOM 739 C CA . GLY A 1 91 ? 12.949 5.816 -18.103 1.00 45.84 91 GLY A CA 1
ATOM 740 C C . GLY A 1 91 ? 11.482 5.357 -18.053 1.00 45.84 91 GLY A C 1
ATOM 741 O O . GLY A 1 91 ? 11.209 4.219 -18.421 1.00 45.84 91 GLY A O 1
ATOM 742 N N . TYR A 1 92 ? 10.520 6.185 -17.632 1.00 47.41 92 TYR A N 1
ATOM 743 C CA . TYR A 1 92 ? 9.110 5.761 -17.559 1.00 47.41 92 TYR A CA 1
ATOM 744 C C . TYR A 1 92 ? 8.410 5.718 -18.927 1.00 47.41 92 TYR A C 1
ATOM 746 O O . TYR A 1 92 ? 8.264 6.742 -19.596 1.00 47.41 92 TYR A O 1
ATOM 754 N N . ASN A 1 93 ? 7.865 4.556 -19.301 1.00 44.50 93 ASN A N 1
ATOM 755 C CA . ASN A 1 93 ? 6.932 4.438 -20.424 1.00 44.50 93 ASN A CA 1
ATOM 756 C C . ASN A 1 93 ? 5.498 4.761 -19.959 1.00 44.50 93 ASN A C 1
ATOM 758 O O . ASN A 1 93 ? 4.757 3.904 -19.470 1.00 44.50 93 ASN A O 1
ATOM 762 N N . LEU A 1 94 ? 5.111 6.029 -20.114 1.00 45.22 94 LEU A N 1
ATOM 763 C CA . LEU A 1 94 ? 3.820 6.590 -19.688 1.00 45.22 94 LEU A CA 1
ATOM 764 C C . LEU A 1 94 ? 2.585 5.940 -20.353 1.00 45.22 94 LEU A C 1
ATOM 766 O O . LEU A 1 94 ? 1.471 6.120 -19.865 1.00 45.22 94 LEU A O 1
ATOM 770 N N . ASN A 1 95 ? 2.745 5.131 -21.407 1.00 42.91 95 ASN A N 1
ATOM 771 C CA . ASN A 1 95 ? 1.624 4.490 -22.112 1.00 42.91 95 ASN A CA 1
ATOM 772 C C . ASN A 1 95 ? 0.996 3.295 -21.365 1.00 42.91 95 ASN A C 1
ATOM 774 O O . ASN A 1 95 ? -0.022 2.761 -21.802 1.00 42.91 95 ASN A O 1
ATOM 778 N N . LYS A 1 96 ? 1.571 2.862 -20.234 1.00 43.25 96 LYS A N 1
ATOM 779 C CA . LYS A 1 96 ? 1.104 1.688 -19.468 1.00 43.25 96 LYS A CA 1
ATOM 780 C C . LYS A 1 96 ? 0.138 2.020 -18.318 1.00 43.25 96 LYS A C 1
ATOM 782 O O . LYS A 1 96 ? -0.316 1.117 -17.615 1.00 43.25 96 LYS A O 1
ATOM 787 N N . PHE A 1 97 ? -0.206 3.295 -18.121 1.00 46.59 97 PHE A N 1
ATOM 788 C CA . PHE A 1 97 ? -1.051 3.769 -17.018 1.00 46.59 97 PHE A CA 1
ATOM 789 C C . PHE A 1 97 ? -2.547 3.461 -17.230 1.00 46.59 97 PHE A C 1
ATOM 791 O O . PHE A 1 97 ? -3.356 4.333 -17.536 1.00 46.59 97 PHE A O 1
ATOM 798 N N . ARG A 1 98 ? -2.956 2.208 -17.000 1.00 40.47 98 ARG A N 1
ATOM 799 C CA . ARG A 1 98 ? -4.357 1.858 -16.692 1.00 40.47 98 ARG A CA 1
ATOM 800 C C . ARG A 1 98 ? -4.492 1.613 -15.185 1.00 40.47 98 ARG A C 1
ATOM 802 O O . ARG A 1 98 ? -4.430 0.488 -14.708 1.00 40.47 98 ARG A O 1
ATOM 809 N N . CYS A 1 99 ? -4.636 2.709 -14.440 1.00 43.44 99 CYS A N 1
ATOM 810 C CA . CYS A 1 99 ? -4.518 2.800 -12.976 1.00 43.44 99 CYS A CA 1
ATOM 811 C C . CYS A 1 99 ? -5.738 2.278 -12.170 1.00 43.44 99 CYS A C 1
ATOM 813 O O . CYS A 1 99 ? -5.773 2.387 -10.949 1.00 43.44 99 CYS A O 1
ATOM 815 N N . THR A 1 100 ? -6.776 1.722 -12.802 1.00 46.09 100 THR A N 1
ATOM 816 C CA . THR A 1 100 ? -8.082 1.539 -12.134 1.00 46.09 100 THR A CA 1
ATOM 817 C C . THR A 1 100 ? -8.395 0.134 -11.615 1.00 46.09 100 THR A C 1
ATOM 819 O O . THR A 1 100 ? -9.304 0.009 -10.798 1.00 46.09 100 THR A O 1
ATOM 822 N N . GLN A 1 101 ? -7.666 -0.920 -12.007 1.00 46.41 101 GLN A N 1
ATOM 823 C CA . GLN A 1 101 ? -8.013 -2.292 -11.585 1.00 46.41 101 GLN A CA 1
ATOM 824 C C . GLN A 1 101 ? -7.316 -2.778 -10.300 1.00 46.41 101 GLN A C 1
ATOM 826 O O . GLN A 1 101 ? -7.925 -3.529 -9.540 1.00 46.41 101 GLN A O 1
ATOM 831 N N . ASN A 1 102 ? -6.102 -2.316 -9.976 1.00 44.38 102 ASN A N 1
ATOM 832 C CA . ASN A 1 102 ? -5.358 -2.873 -8.831 1.00 44.38 102 ASN A CA 1
ATOM 833 C C . ASN A 1 102 ? -5.844 -2.357 -7.466 1.00 44.38 102 ASN A C 1
ATOM 835 O O . ASN A 1 102 ? -5.747 -3.074 -6.474 1.00 44.38 102 ASN A O 1
ATOM 839 N N . ALA A 1 103 ? -6.429 -1.156 -7.396 1.00 44.72 103 ALA A N 1
ATOM 840 C CA . ALA A 1 103 ? -6.895 -0.576 -6.130 1.00 44.72 103 ALA A CA 1
ATOM 841 C C . ALA A 1 103 ? -7.990 -1.420 -5.441 1.00 44.72 103 ALA A C 1
ATOM 843 O O . ALA A 1 103 ? -8.089 -1.426 -4.215 1.00 44.72 103 ALA A O 1
ATOM 844 N N . LEU A 1 104 ? -8.787 -2.168 -6.214 1.00 44.91 104 LEU A N 1
ATOM 845 C CA . LEU A 1 104 ? -9.810 -3.077 -5.685 1.00 44.91 104 LEU A CA 1
ATOM 846 C C . LEU A 1 104 ? -9.206 -4.335 -5.048 1.00 44.91 104 LEU A C 1
ATOM 848 O O . LEU A 1 104 ? -9.735 -4.812 -4.046 1.00 44.91 104 LEU A O 1
ATOM 852 N N . HIS A 1 105 ? -8.080 -4.840 -5.564 1.00 53.72 105 HIS A N 1
ATOM 853 C CA . HIS A 1 105 ? -7.428 -6.016 -4.985 1.00 53.72 105 HIS A CA 1
ATOM 854 C C . HIS A 1 105 ? -6.871 -5.718 -3.585 1.00 53.72 105 HIS A C 1
ATOM 856 O O . HIS A 1 105 ? -7.040 -6.529 -2.676 1.00 53.72 105 HIS A O 1
ATOM 862 N N . PHE A 1 106 ? -6.292 -4.529 -3.388 1.00 48.78 106 PHE A N 1
ATOM 863 C CA . PHE A 1 106 ? -5.735 -4.112 -2.097 1.00 48.78 106 P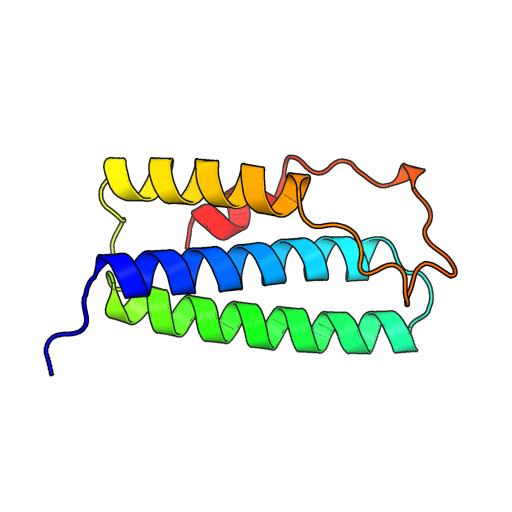HE A CA 1
ATOM 864 C C . PHE A 1 106 ? -6.793 -3.683 -1.075 1.00 48.78 106 PHE A C 1
ATOM 866 O O . PHE A 1 106 ? -6.587 -3.864 0.120 1.00 48.78 106 PHE A O 1
ATOM 873 N N . ALA A 1 107 ? -7.933 -3.148 -1.523 1.00 45.00 107 ALA A N 1
ATOM 874 C CA . ALA A 1 107 ? -9.036 -2.756 -0.640 1.00 45.00 107 ALA A CA 1
ATOM 875 C C . ALA A 1 107 ? -9.862 -3.946 -0.107 1.00 45.00 107 ALA A C 1
ATOM 877 O O . ALA A 1 107 ? -10.720 -3.751 0.749 1.00 45.00 107 ALA A O 1
ATOM 878 N N . SER A 1 108 ? -9.625 -5.155 -0.626 1.00 48.66 108 SER A N 1
ATOM 879 C CA . SER A 1 108 ? -10.321 -6.389 -0.229 1.00 48.66 108 SER A CA 1
ATOM 880 C C . SER A 1 108 ? -9.597 -7.170 0.884 1.00 48.66 108 SER A C 1
ATOM 882 O O . SER A 1 108 ? -10.013 -8.279 1.212 1.00 48.66 108 SER A O 1
ATOM 884 N N . LEU A 1 109 ? -8.512 -6.609 1.438 1.00 47.56 109 LEU A N 1
ATOM 885 C CA . LEU A 1 109 ? -7.706 -7.143 2.548 1.00 47.56 109 LEU A CA 1
ATOM 886 C C . LEU A 1 109 ? -8.079 -6.453 3.872 1.00 47.56 109 LEU A C 1
ATOM 888 O O . LEU A 1 109 ? -8.260 -7.134 4.902 1.00 47.56 109 LEU A O 1
#

Radius of gyration: 14.77 Å; Cα contacts (8 Å, |Δi|>4): 89; chains: 1; bounding box: 37×26×48 Å